Protein AF-A0ABD4KFX1-F1 (afdb_monomer)

Foldseek 3Di:
DADFPPDPAPVPAAQAAEGEDALDQQCQLVVVVRCVVVVQWDFAPPDDSSNDDPVRTPGGNRNYHYDHPHHPVCVVVVRVDNPHGD

pLDDT: mean 94.44, std 5.0, range [69.75, 98.5]

Organism: NCBI:txid69220

Sequence (86 aa):
AVYSKKYKSLKELPKGATVYVSNNPAEQGRFLKFFVDAGLIKIKKGVKIEDAKFSDITENKKDIKFNNKQSAEFLPKIYQNEDADA

Mean predicted aligned error: 2.7 Å

Secondary structure (DSSP, 8-state):
----SS-SSGGGPPTTPEEEEES-GGGHHHHHHHHHHTTSEEE-TT--GGG--GGGEEEETT--EEEEEE-GGGHHHHHHSTT---

Structure (mmCIF, N/CA/C/O backbone):
data_AF-A0ABD4KFX1-F1
#
_entry.id   AF-A0ABD4KFX1-F1
#
loo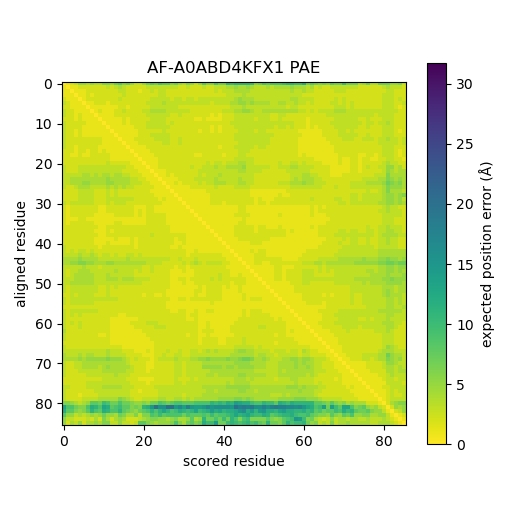p_
_atom_site.group_PDB
_atom_site.id
_atom_site.type_symbol
_atom_site.label_atom_id
_atom_site.label_alt_id
_atom_site.label_comp_id
_atom_site.label_asym_id
_atom_site.label_entity_id
_atom_site.label_seq_id
_atom_site.pdbx_PDB_ins_code
_atom_site.Cartn_x
_atom_site.Cartn_y
_atom_site.Cartn_z
_atom_site.occupancy
_atom_site.B_iso_or_equiv
_atom_site.auth_seq_id
_atom_site.auth_comp_id
_atom_site.auth_asym_id
_atom_site.auth_atom_id
_atom_site.pdbx_PDB_model_num
ATOM 1 N N . ALA A 1 1 ? -3.515 4.813 -9.643 1.00 80.69 1 ALA A N 1
ATOM 2 C CA . ALA A 1 1 ? -3.022 3.655 -10.407 1.00 80.69 1 ALA A CA 1
ATOM 3 C C . ALA A 1 1 ? -1.830 3.084 -9.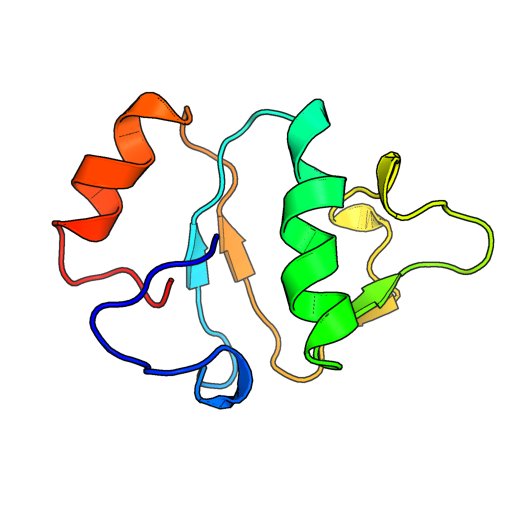660 1.00 80.69 1 ALA A C 1
ATOM 5 O O . ALA A 1 1 ? -1.204 3.835 -8.918 1.00 80.69 1 ALA A O 1
ATOM 6 N N . VAL A 1 2 ? -1.555 1.795 -9.829 1.00 91.00 2 VAL A N 1
ATOM 7 C CA . VAL A 1 2 ? -0.385 1.111 -9.264 1.00 91.00 2 VAL A CA 1
ATOM 8 C C . VAL A 1 2 ? 0.409 0.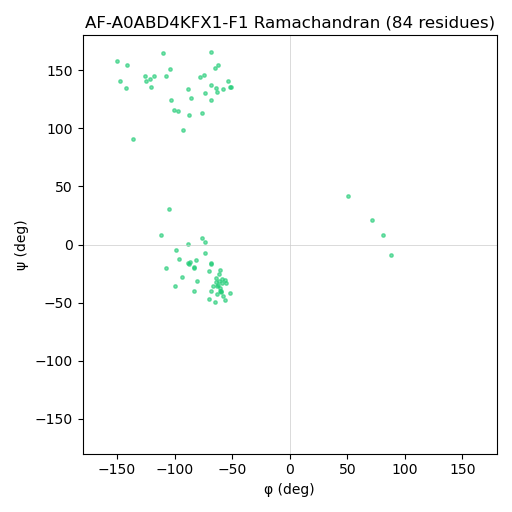555 -10.441 1.00 91.00 2 VAL A C 1
ATOM 10 O O . VAL A 1 2 ? -0.203 0.036 -11.375 1.00 91.00 2 VAL A O 1
ATOM 13 N N . TYR A 1 3 ? 1.731 0.707 -10.425 1.00 92.75 3 TYR A N 1
ATOM 14 C CA . TYR A 1 3 ? 2.602 0.361 -11.547 1.00 92.75 3 TYR A CA 1
ATOM 15 C C . TYR A 1 3 ? 3.625 -0.669 -11.100 1.00 92.75 3 TYR A C 1
ATOM 17 O O . TYR A 1 3 ? 4.140 -0.585 -9.999 1.00 92.75 3 TYR A O 1
ATOM 25 N N . SER A 1 4 ? 3.949 -1.625 -11.961 1.00 94.56 4 SER A N 1
ATOM 26 C CA . SER A 1 4 ? 5.011 -2.590 -11.702 1.00 94.56 4 SER A CA 1
ATOM 27 C C . SER A 1 4 ? 5.674 -2.970 -13.015 1.00 94.56 4 SER A C 1
ATOM 29 O O . SER A 1 4 ? 5.001 -3.125 -14.034 1.00 94.56 4 SER A O 1
ATOM 31 N N . LYS A 1 5 ? 7.000 -3.127 -12.987 1.00 93.56 5 LYS A N 1
ATOM 32 C CA . LYS A 1 5 ? 7.759 -3.728 -14.093 1.00 93.56 5 LYS A CA 1
ATOM 33 C C . LYS A 1 5 ? 7.760 -5.259 -14.034 1.00 93.56 5 LYS A C 1
ATOM 35 O O . LYS A 1 5 ? 8.031 -5.904 -15.040 1.00 93.56 5 LYS A O 1
ATOM 40 N N . LYS A 1 6 ? 7.484 -5.831 -12.856 1.00 93.62 6 LYS A N 1
ATOM 41 C CA . LYS A 1 6 ? 7.654 -7.262 -12.556 1.00 93.62 6 LYS A CA 1
ATOM 42 C C . LYS A 1 6 ? 6.343 -8.038 -12.631 1.00 93.62 6 LYS A C 1
ATOM 44 O O . LYS A 1 6 ? 6.341 -9.186 -13.062 1.00 93.62 6 LYS A O 1
ATOM 49 N N . TYR A 1 7 ? 5.237 -7.416 -12.228 1.00 95.19 7 TYR A N 1
ATOM 50 C CA . TYR A 1 7 ? 3.945 -8.084 -12.082 1.00 95.19 7 TYR A CA 1
ATOM 51 C C . TYR A 1 7 ? 2.876 -7.367 -12.898 1.00 95.19 7 TYR A C 1
ATOM 53 O O . TYR A 1 7 ? 2.820 -6.140 -12.936 1.00 95.19 7 TYR A O 1
ATOM 61 N N . LYS A 1 8 ? 1.989 -8.129 -13.536 1.00 94.50 8 LYS A N 1
ATOM 62 C CA . LYS A 1 8 ? 0.931 -7.568 -14.390 1.00 94.50 8 LYS A CA 1
ATOM 63 C C . LYS A 1 8 ? -0.317 -7.193 -13.599 1.00 94.50 8 LYS A C 1
ATOM 65 O O . LYS A 1 8 ? -1.178 -6.473 -14.100 1.00 94.50 8 LYS A O 1
ATOM 70 N N . SER A 1 9 ? -0.433 -7.681 -12.366 1.00 95.69 9 SER A N 1
ATOM 71 C CA . SER A 1 9 ? -1.563 -7.394 -11.489 1.00 95.69 9 SER A CA 1
ATOM 72 C C . SER A 1 9 ? -1.172 -7.419 -10.012 1.00 95.69 9 SER A C 1
ATOM 74 O O . SER A 1 9 ? -0.227 -8.091 -9.607 1.00 95.69 9 SER A O 1
ATOM 76 N N . LEU A 1 10 ? -1.967 -6.753 -9.167 1.00 96.12 10 LEU A N 1
ATOM 77 C CA . LEU A 1 10 ? -1.781 -6.794 -7.708 1.00 96.12 10 LEU A CA 1
ATOM 78 C C . LEU A 1 10 ? -1.866 -8.220 -7.144 1.00 96.12 10 LEU A C 1
ATOM 80 O O . LEU A 1 10 ? -1.234 -8.540 -6.140 1.00 96.12 10 LEU A O 1
ATOM 84 N N . LYS A 1 11 ? -2.640 -9.102 -7.789 1.00 95.62 11 LYS A N 1
ATOM 85 C CA . LYS A 1 11 ? -2.802 -10.496 -7.354 1.00 95.62 11 LYS A CA 1
ATOM 86 C C . LYS A 1 11 ? -1.537 -11.330 -7.572 1.00 95.62 11 LYS A C 1
ATOM 88 O O . LYS A 1 11 ? -1.357 -12.317 -6.860 1.00 95.62 11 LYS A O 1
ATOM 93 N N . GLU A 1 12 ? -0.665 -10.923 -8.490 1.00 97.00 12 GLU A N 1
ATOM 94 C CA . GLU A 1 12 ? 0.619 -11.578 -8.770 1.00 97.00 12 GLU A CA 1
ATOM 95 C C . GLU A 1 12 ? 1.732 -11.178 -7.797 1.00 97.00 12 GLU A C 1
ATOM 97 O O . GLU A 1 12 ? 2.741 -11.874 -7.744 1.00 97.00 12 GLU A O 1
ATOM 102 N N . LEU A 1 13 ? 1.546 -10.122 -6.989 1.00 96.62 13 LEU A N 1
ATOM 103 C CA . LEU A 1 13 ? 2.547 -9.706 -6.001 1.00 96.62 13 LEU A CA 1
ATOM 104 C C . LEU A 1 13 ? 2.961 -10.890 -5.109 1.00 96.62 13 LEU A C 1
ATOM 106 O O . LEU A 1 13 ? 2.085 -11.625 -4.638 1.00 96.62 13 LEU A O 1
ATOM 110 N N . PRO A 1 14 ? 4.254 -11.102 -4.834 1.00 96.81 14 PRO A N 1
ATOM 111 C CA . PRO A 1 14 ? 4.684 -12.158 -3.932 1.00 96.81 14 PRO A CA 1
ATOM 112 C C . PRO A 1 14 ? 4.268 -11.845 -2.491 1.00 96.81 14 PRO A C 1
ATOM 114 O O . PRO A 1 14 ? 3.890 -10.723 -2.140 1.00 96.81 14 PRO A O 1
ATOM 117 N N . LYS A 1 15 ? 4.344 -12.855 -1.623 1.00 97.56 15 LYS A N 1
ATOM 118 C CA . LYS A 1 15 ? 4.246 -12.619 -0.181 1.00 97.56 15 LYS A CA 1
ATOM 119 C C . LYS A 1 15 ? 5.439 -11.762 0.265 1.00 97.56 15 LYS A C 1
ATOM 121 O O . LYS A 1 15 ? 6.565 -12.051 -0.124 1.00 97.56 15 LYS A O 1
ATOM 126 N N . GLY A 1 16 ? 5.200 -10.738 1.079 1.00 97.00 16 GLY A N 1
ATOM 127 C CA . GLY A 1 16 ? 6.229 -9.814 1.554 1.00 97.00 16 GLY A CA 1
ATOM 128 C C . GLY A 1 16 ? 6.598 -8.703 0.568 1.00 97.00 16 GLY A C 1
ATOM 129 O O . GLY A 1 16 ? 7.570 -7.992 0.832 1.00 97.00 16 GLY A O 1
ATOM 130 N N . ALA A 1 17 ? 5.859 -8.560 -0.542 1.00 96.75 17 ALA A N 1
ATOM 131 C CA . ALA A 1 17 ? 6.120 -7.554 -1.571 1.00 96.75 17 ALA A CA 1
ATOM 132 C C . ALA A 1 17 ? 6.196 -6.138 -0.986 1.00 96.75 17 ALA A C 1
ATOM 134 O O . ALA A 1 17 ? 5.396 -5.776 -0.117 1.00 96.75 17 ALA A O 1
ATOM 135 N N . THR A 1 18 ? 7.128 -5.329 -1.490 1.00 95.50 18 THR A N 1
ATOM 136 C CA . THR A 1 18 ? 7.276 -3.928 -1.074 1.00 95.50 18 THR A CA 1
ATOM 137 C C . THR A 1 18 ? 6.639 -2.993 -2.092 1.00 95.50 18 THR A C 1
ATOM 139 O O . THR A 1 18 ? 7.092 -2.896 -3.230 1.00 95.50 18 THR A O 1
ATOM 142 N N . VAL A 1 19 ? 5.603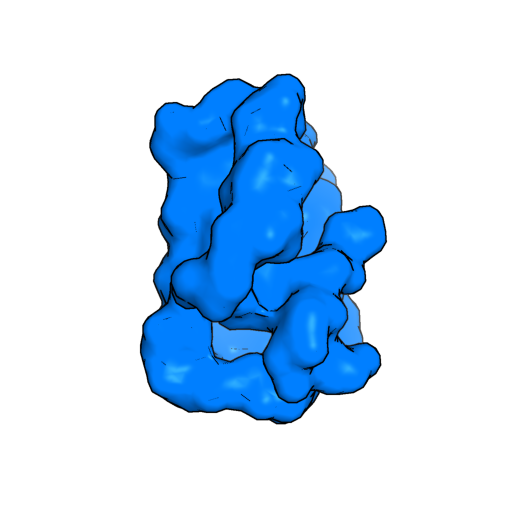 -2.283 -1.648 1.00 95.25 19 VAL A N 1
ATOM 143 C CA . VAL A 1 19 ? 4.884 -1.275 -2.429 1.00 95.25 19 VAL A CA 1
ATOM 144 C C . VAL A 1 19 ? 5.326 0.108 -1.979 1.00 95.25 19 VAL A C 1
ATOM 146 O O . VAL A 1 19 ? 5.208 0.447 -0.797 1.00 95.25 19 VAL A O 1
ATOM 149 N N . TYR A 1 20 ? 5.804 0.920 -2.913 1.00 95.06 20 TYR A N 1
ATOM 150 C CA . TYR A 1 20 ? 6.177 2.303 -2.653 1.00 95.06 20 TYR A CA 1
ATOM 151 C C . TYR A 1 20 ? 4.978 3.226 -2.835 1.00 95.06 20 TYR A C 1
ATOM 153 O O . TYR A 1 20 ? 4.225 3.158 -3.802 1.00 95.06 20 TYR A O 1
ATOM 161 N N . VAL A 1 21 ? 4.800 4.119 -1.873 1.00 95.19 21 VAL A N 1
ATOM 162 C CA . VAL A 1 21 ? 3.693 5.068 -1.828 1.00 95.19 21 VAL A CA 1
ATOM 163 C C . VAL A 1 21 ? 4.215 6.397 -1.303 1.00 95.19 21 VAL A C 1
ATOM 165 O O . VAL A 1 21 ? 5.240 6.447 -0.620 1.00 95.19 21 VAL A O 1
ATOM 168 N N . SER A 1 22 ? 3.550 7.493 -1.655 1.00 94.31 22 SER A N 1
ATOM 169 C CA . SER A 1 22 ? 3.942 8.805 -1.155 1.00 94.31 22 SER A CA 1
ATOM 170 C C . SER A 1 22 ? 3.805 8.859 0.372 1.00 94.31 22 SER A C 1
ATOM 172 O O . SER A 1 22 ? 2.999 8.157 0.989 1.00 94.31 22 SER A O 1
ATOM 174 N N . ASN A 1 23 ? 4.580 9.738 0.997 1.00 95.06 23 ASN A N 1
ATOM 175 C CA . ASN A 1 23 ? 4.473 10.056 2.417 1.00 95.06 23 ASN A CA 1
ATOM 176 C C . ASN A 1 23 ? 3.246 10.916 2.766 1.00 95.06 23 ASN A C 1
ATOM 178 O O . ASN A 1 23 ? 3.069 11.253 3.936 1.00 95.06 23 ASN A O 1
ATOM 182 N N . ASN A 1 24 ? 2.391 11.257 1.793 1.00 94.94 24 ASN A N 1
ATOM 183 C CA . ASN A 1 24 ? 1.220 12.099 2.001 1.00 94.94 24 ASN A CA 1
ATOM 184 C C . ASN A 1 24 ? 0.086 11.307 2.686 1.00 94.94 24 ASN A C 1
ATOM 186 O O . ASN A 1 24 ? -0.508 10.419 2.065 1.00 94.94 24 ASN A O 1
ATOM 190 N N . PRO A 1 25 ? -0.284 11.628 3.943 1.00 92.00 25 PRO A N 1
ATOM 191 C CA . PRO A 1 25 ? -1.330 10.903 4.659 1.00 92.00 25 PRO A CA 1
ATOM 192 C C . PRO A 1 25 ? -2.702 10.980 3.983 1.00 92.00 25 PRO A C 1
ATOM 194 O O . PRO A 1 25 ? -3.461 10.019 4.060 1.00 92.00 25 PRO A O 1
ATOM 197 N N . ALA A 1 26 ? -2.998 12.085 3.289 1.00 92.00 26 ALA A N 1
ATOM 198 C CA . ALA A 1 26 ? -4.278 12.297 2.616 1.00 92.00 26 ALA A CA 1
ATOM 199 C C . ALA A 1 26 ? -4.492 11.355 1.418 1.00 92.00 26 ALA A C 1
ATOM 201 O O . ALA A 1 26 ? -5.616 11.188 0.953 1.00 92.00 26 ALA A O 1
ATOM 202 N N . GLU A 1 27 ? -3.429 10.728 0.906 1.00 92.38 27 GLU A N 1
ATOM 203 C CA . GLU A 1 27 ? -3.530 9.810 -0.228 1.00 92.38 27 GLU A CA 1
ATOM 204 C C . GLU A 1 27 ? -3.630 8.337 0.195 1.00 92.38 27 GLU A C 1
ATOM 206 O O . GLU A 1 27 ? -3.983 7.497 -0.635 1.00 92.38 27 GLU A O 1
ATOM 211 N N . GLN A 1 28 ? -3.364 7.997 1.464 1.00 95.56 28 GLN A N 1
ATOM 212 C CA . GLN A 1 28 ? -3.278 6.600 1.920 1.00 95.56 28 GLN A CA 1
ATOM 213 C C . GLN A 1 28 ? -4.549 5.807 1.615 1.00 95.56 28 GLN A C 1
AT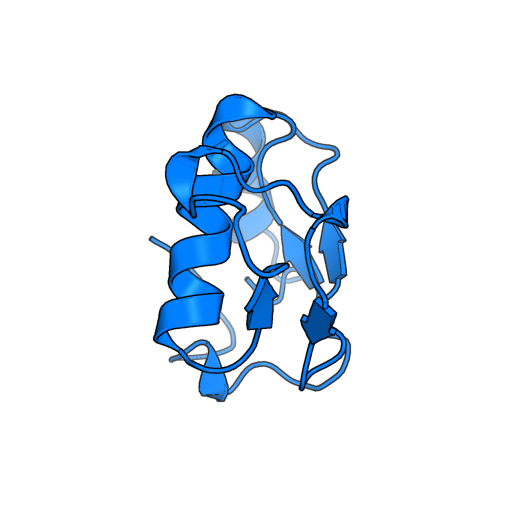OM 215 O O . GLN A 1 28 ? -4.466 4.730 1.026 1.00 95.56 28 GLN A O 1
ATOM 220 N N . GLY A 1 29 ? -5.717 6.365 1.932 1.00 96.75 29 GLY A N 1
ATOM 221 C CA . GLY A 1 29 ? -7.005 5.736 1.654 1.00 96.75 29 GLY A CA 1
ATOM 222 C C . GLY A 1 29 ? -7.213 5.439 0.167 1.00 96.75 29 GLY A C 1
ATOM 223 O O . GLY A 1 29 ? -7.575 4.323 -0.221 1.00 96.75 29 GLY A O 1
ATOM 224 N N . ARG A 1 30 ? -6.864 6.402 -0.699 1.00 95.19 30 ARG A N 1
ATOM 225 C CA . ARG A 1 30 ? -6.912 6.242 -2.163 1.00 95.19 30 ARG A CA 1
ATOM 226 C C . ARG A 1 30 ? -6.022 5.094 -2.636 1.00 95.19 30 ARG A C 1
ATOM 228 O O . ARG A 1 30 ? -6.430 4.346 -3.523 1.00 95.19 30 ARG A O 1
ATOM 235 N N . PHE A 1 31 ? -4.825 4.948 -2.070 1.00 94.69 31 PHE A N 1
ATOM 236 C CA . PHE A 1 31 ? -3.925 3.845 -2.407 1.00 94.69 31 PHE A CA 1
ATOM 237 C C . PHE A 1 31 ? -4.438 2.503 -1.880 1.00 94.69 31 PHE A C 1
ATOM 239 O O . PHE A 1 31 ? -4.501 1.533 -2.638 1.00 94.69 31 PHE A O 1
ATOM 246 N N . LEU A 1 32 ? -4.870 2.448 -0.619 1.00 97.38 32 LEU A N 1
ATOM 247 C CA . LEU A 1 32 ? -5.410 1.240 0.008 1.00 97.38 32 LEU A CA 1
ATOM 248 C C . LEU A 1 32 ? -6.631 0.699 -0.734 1.00 97.38 32 LEU A C 1
ATOM 250 O O . LEU A 1 32 ? -6.780 -0.520 -0.842 1.00 97.38 32 LEU A O 1
ATOM 254 N N . LYS A 1 33 ? -7.449 1.578 -1.327 1.00 97.69 33 LYS A N 1
ATOM 255 C CA . LYS A 1 33 ? -8.606 1.185 -2.138 1.00 97.69 33 LYS A CA 1
ATOM 256 C C . LYS A 1 33 ? -8.249 0.174 -3.231 1.00 97.69 33 LYS A C 1
ATOM 258 O O . LYS A 1 33 ? -8.969 -0.804 -3.390 1.00 97.69 33 LYS A O 1
ATOM 263 N N . PHE A 1 34 ? -7.122 0.335 -3.931 1.00 97.50 34 PHE A N 1
ATOM 264 C CA . PHE A 1 34 ? -6.721 -0.613 -4.982 1.00 97.50 34 PHE A CA 1
ATOM 265 C C . PHE A 1 34 ? -6.508 -2.037 -4.440 1.00 97.50 34 PHE A C 1
ATOM 267 O O . PHE A 1 34 ? -6.859 -3.017 -5.095 1.00 97.50 34 PHE A O 1
ATOM 274 N N . PHE A 1 35 ? -5.961 -2.160 -3.229 1.00 98.00 35 PHE A N 1
ATOM 275 C CA . PHE A 1 35 ? -5.678 -3.447 -2.589 1.00 98.00 35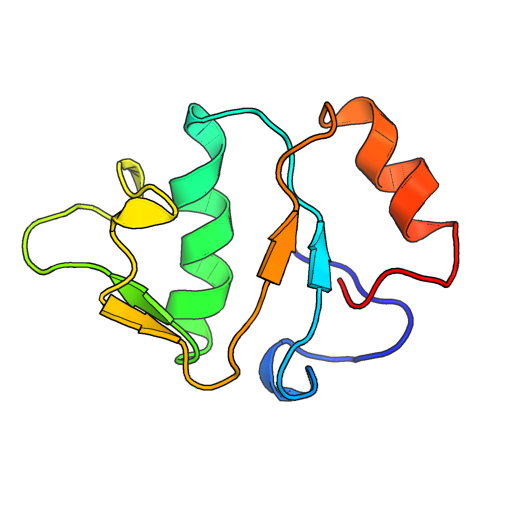 PHE A CA 1
ATOM 276 C C . PHE A 1 35 ? -6.918 -4.064 -1.933 1.00 98.00 35 PHE A C 1
ATOM 278 O O . PHE A 1 35 ? -7.048 -5.291 -1.914 1.00 98.00 35 PHE A O 1
ATOM 285 N N . VAL A 1 36 ? -7.837 -3.231 -1.435 1.00 97.88 36 VAL A N 1
ATOM 286 C CA . VAL A 1 36 ? -9.166 -3.653 -0.967 1.00 97.88 36 VAL A CA 1
ATOM 287 C C . VAL A 1 36 ? -9.991 -4.191 -2.134 1.00 97.88 36 VAL A C 1
ATOM 289 O O . VAL A 1 36 ? -10.488 -5.312 -2.054 1.00 97.88 36 VAL A O 1
ATOM 292 N N . ASP A 1 37 ? -10.057 -3.455 -3.246 1.00 97.75 37 ASP A N 1
ATOM 293 C CA . ASP A 1 37 ? -10.779 -3.866 -4.456 1.00 97.75 37 ASP A CA 1
ATOM 294 C C . ASP A 1 37 ? -10.189 -5.162 -5.051 1.00 97.75 37 ASP A C 1
ATOM 296 O O . ASP A 1 37 ? -10.915 -6.025 -5.544 1.00 97.75 37 ASP A O 1
ATOM 300 N N . ALA A 1 38 ? -8.866 -5.352 -4.953 1.00 97.25 38 ALA A N 1
ATOM 301 C CA . ALA A 1 38 ? -8.192 -6.596 -5.338 1.00 97.25 38 ALA A CA 1
ATOM 302 C C . ALA A 1 38 ? -8.408 -7.760 -4.347 1.00 97.25 38 ALA A C 1
ATOM 304 O O . ALA A 1 38 ? -7.991 -8.890 -4.627 1.00 97.25 38 ALA A O 1
ATOM 305 N N . GLY A 1 39 ? -9.038 -7.503 -3.195 1.00 97.75 39 GLY A N 1
ATOM 306 C CA . GLY A 1 39 ? -9.316 -8.479 -2.145 1.00 97.75 39 GLY A CA 1
ATOM 307 C C . GLY A 1 39 ? -8.084 -8.931 -1.356 1.00 97.75 39 GLY A C 1
ATOM 308 O O . GLY A 1 39 ? -8.113 -10.020 -0.777 1.00 97.75 39 GLY A O 1
ATOM 309 N N . LEU A 1 40 ? -7.002 -8.145 -1.363 1.00 98.12 40 LEU A N 1
ATOM 310 C CA . LEU A 1 40 ? -5.731 -8.444 -0.686 1.00 98.12 40 LEU A CA 1
ATOM 311 C C . LEU A 1 40 ? -5.651 -7.845 0.720 1.00 98.12 40 LEU A C 1
ATOM 313 O O . LEU A 1 40 ? -4.952 -8.394 1.574 1.00 98.12 40 LEU A O 1
ATOM 317 N N . ILE A 1 41 ? -6.362 -6.737 0.943 1.00 98.50 41 ILE A N 1
ATOM 318 C CA . ILE A 1 41 ? -6.391 -5.996 2.203 1.00 98.50 41 ILE A CA 1
ATOM 319 C C . ILE A 1 41 ? -7.829 -5.832 2.686 1.00 98.50 41 ILE A C 1
ATOM 321 O O . ILE A 1 41 ? -8.740 -5.636 1.882 1.00 98.50 41 ILE A O 1
ATOM 325 N N . LYS A 1 42 ? -8.025 -5.874 4.006 1.00 98.50 42 LYS A N 1
ATOM 326 C CA . LYS A 1 42 ? -9.253 -5.401 4.656 1.00 98.50 42 LYS A CA 1
ATOM 327 C C . LYS A 1 42 ? -8.938 -4.243 5.588 1.00 98.50 42 LYS A C 1
ATOM 329 O O . LYS A 1 42 ? -7.893 -4.227 6.236 1.00 98.50 42 LYS A O 1
ATOM 334 N N . ILE A 1 43 ? -9.872 -3.303 5.658 1.00 98.31 43 ILE A N 1
ATOM 335 C CA . ILE A 1 43 ? -9.815 -2.139 6.541 1.00 98.31 43 ILE A CA 1
ATOM 336 C C . ILE A 1 43 ? -10.770 -2.352 7.719 1.00 98.31 43 ILE A C 1
ATOM 338 O O . ILE A 1 43 ? -11.766 -3.076 7.621 1.00 98.31 43 ILE A O 1
ATOM 342 N N . LYS A 1 44 ? -10.442 -1.745 8.857 1.00 98.25 44 LYS A N 1
ATOM 343 C CA . LYS A 1 44 ? -11.238 -1.746 10.081 1.00 98.25 44 LYS A CA 1
ATOM 344 C C . LYS A 1 44 ? -12.689 -1.337 9.811 1.00 98.25 44 LYS A C 1
ATOM 346 O O . LYS A 1 44 ? -12.969 -0.357 9.124 1.00 98.25 44 LYS A O 1
ATOM 351 N N . LYS A 1 45 ? -13.630 -2.081 10.400 1.00 97.31 45 LYS A N 1
ATOM 352 C CA . LYS A 1 45 ? -15.067 -1.794 10.291 1.00 97.31 45 LYS A CA 1
ATOM 353 C C . LYS A 1 45 ? -15.369 -0.383 10.812 1.00 97.31 45 LYS A C 1
ATOM 355 O O . LYS A 1 45 ? -14.922 -0.021 11.897 1.00 97.31 45 LYS A O 1
ATOM 360 N N . GLY A 1 46 ? -16.160 0.376 10.055 1.00 96.81 46 GLY A N 1
ATOM 361 C CA . GLY A 1 46 ? -16.568 1.742 10.404 1.00 96.81 46 GLY A CA 1
ATOM 362 C C . GLY A 1 46 ? -15.606 2.840 9.941 1.00 96.81 46 GLY A C 1
ATOM 363 O O . GLY A 1 46 ? -15.978 4.006 9.993 1.00 96.81 46 GLY A O 1
ATOM 364 N N . VAL A 1 47 ? -14.416 2.488 9.443 1.00 97.69 47 VAL A N 1
ATOM 365 C CA . VAL A 1 47 ? -13.515 3.435 8.774 1.00 97.69 47 VAL A CA 1
ATOM 366 C C . VAL A 1 47 ? -13.907 3.514 7.301 1.00 97.69 47 VAL A C 1
ATOM 368 O O . VAL A 1 47 ? -14.015 2.486 6.628 1.00 97.69 47 VAL A O 1
ATOM 371 N N . LYS A 1 48 ? -14.149 4.727 6.802 1.00 96.69 48 LYS A N 1
ATOM 372 C CA . LYS A 1 48 ? -14.392 4.953 5.375 1.00 96.69 48 LYS A CA 1
ATOM 373 C C . LYS A 1 48 ? -13.079 4.845 4.605 1.00 96.69 48 LYS A C 1
ATOM 375 O O . LYS A 1 48 ? -12.028 5.209 5.127 1.00 96.69 48 LYS A O 1
ATOM 380 N N . ILE A 1 49 ? -13.121 4.337 3.372 1.00 96.38 49 ILE A N 1
ATOM 381 C CA . ILE A 1 49 ? -11.892 4.062 2.610 1.00 96.38 49 ILE A CA 1
ATOM 382 C C . ILE A 1 49 ? -11.106 5.342 2.309 1.00 96.38 49 ILE A C 1
ATOM 384 O O . ILE A 1 49 ? -9.884 5.308 2.291 1.00 96.38 49 ILE A O 1
ATOM 388 N N . GLU A 1 50 ? -11.792 6.467 2.130 1.00 95.31 50 GLU A N 1
ATOM 389 C CA . GLU A 1 50 ? -11.209 7.796 1.939 1.00 95.31 50 GLU A CA 1
ATOM 390 C C . GLU A 1 50 ? -10.419 8.307 3.155 1.00 95.31 50 GLU A C 1
ATOM 392 O O . GLU A 1 50 ? -9.435 9.020 2.971 1.00 95.31 50 GLU A O 1
ATOM 397 N N . ASP A 1 51 ? -10.787 7.882 4.367 1.00 96.56 51 ASP A N 1
ATOM 398 C CA . ASP A 1 51 ? -10.155 8.292 5.629 1.00 96.56 51 ASP A CA 1
ATOM 399 C C . ASP A 1 51 ? -9.131 7.261 6.142 1.00 96.56 51 ASP A C 1
ATOM 401 O O . ASP A 1 51 ? -8.470 7.478 7.162 1.00 96.56 51 ASP A O 1
ATOM 405 N N . ALA A 1 52 ? -9.018 6.116 5.462 1.00 97.62 52 ALA A N 1
ATOM 406 C CA . ALA A 1 52 ? -8.237 4.979 5.923 1.00 97.62 52 ALA A CA 1
ATOM 407 C C . ALA A 1 52 ? -6.730 5.261 5.918 1.00 97.62 52 ALA A C 1
ATOM 409 O O . ALA A 1 52 ? -6.163 5.777 4.950 1.00 97.62 52 ALA A O 1
ATOM 410 N N . LYS A 1 53 ? -6.065 4.827 6.988 1.00 97.31 53 LYS A N 1
ATOM 411 C CA . LYS A 1 53 ? -4.608 4.841 7.138 1.00 97.31 53 LYS A CA 1
ATOM 412 C C . LYS A 1 53 ? -4.055 3.423 7.097 1.00 97.31 53 LYS A C 1
ATOM 414 O O . LYS A 1 53 ? -4.777 2.449 7.307 1.00 97.31 53 LYS A O 1
ATOM 419 N N . PHE A 1 54 ? -2.741 3.283 6.916 1.00 96.50 54 PHE A N 1
ATOM 420 C CA . PHE A 1 54 ? -2.088 1.966 7.003 1.00 96.50 54 PHE A CA 1
ATOM 421 C C . PHE A 1 54 ? -2.339 1.262 8.349 1.00 96.50 54 PHE A C 1
ATOM 423 O O . PHE A 1 54 ? -2.439 0.040 8.393 1.00 96.50 54 PHE A O 1
ATOM 430 N N . SER A 1 55 ? -2.502 2.021 9.438 1.00 96.62 55 SER A N 1
ATOM 431 C CA . SER A 1 55 ? -2.838 1.494 10.769 1.00 96.62 55 SER A CA 1
ATOM 432 C C . SER A 1 55 ? -4.252 0.913 10.879 1.00 96.62 55 SER A C 1
ATOM 434 O O . SER A 1 55 ? -4.537 0.206 11.840 1.00 96.62 55 SER A O 1
ATOM 436 N N . ASP A 1 56 ? -5.140 1.207 9.926 1.00 98.12 56 ASP A N 1
ATOM 437 C CA . ASP A 1 56 ? -6.512 0.691 9.907 1.00 98.12 56 ASP A CA 1
ATOM 438 C C . ASP A 1 56 ? -6.629 -0.655 9.178 1.00 98.12 56 ASP A C 1
ATOM 440 O O . ASP A 1 56 ? -7.724 -1.212 9.083 1.00 98.12 56 ASP A O 1
ATOM 444 N N . ILE A 1 57 ? -5.523 -1.201 8.662 1.00 98.31 57 ILE A N 1
ATOM 445 C CA . ILE A 1 57 ? -5.492 -2.523 8.034 1.00 98.31 57 ILE A CA 1
ATOM 446 C C . ILE A 1 57 ? -5.732 -3.603 9.094 1.00 98.31 57 ILE A C 1
ATOM 448 O O . ILE A 1 57 ? -4.999 -3.709 10.074 1.00 98.31 57 ILE A O 1
ATOM 452 N N . THR A 1 58 ? -6.740 -4.444 8.872 1.00 98.44 58 THR A N 1
ATOM 453 C CA . THR A 1 58 ? -7.085 -5.577 9.750 1.00 98.44 58 THR A CA 1
ATOM 454 C C . THR A 1 58 ? -6.732 -6.932 9.147 1.00 98.44 58 THR A C 1
ATOM 456 O O . THR A 1 58 ? -6.584 -7.908 9.874 1.00 98.44 58 THR A O 1
ATOM 459 N N . GLU A 1 59 ? -6.564 -7.002 7.826 1.00 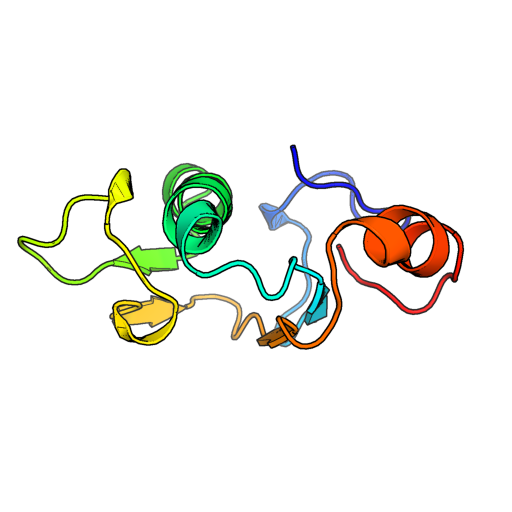98.50 59 GLU A N 1
ATOM 460 C CA . GLU A 1 59 ? -6.110 -8.198 7.118 1.00 98.50 59 GLU A CA 1
ATOM 461 C C . GLU A 1 59 ? -5.178 -7.787 5.979 1.00 98.50 59 GLU A C 1
ATOM 463 O O . GLU A 1 59 ? -5.495 -6.873 5.219 1.00 98.50 59 GLU A O 1
ATOM 468 N N . ASN A 1 60 ? -4.052 -8.489 5.843 1.00 98.25 60 ASN A N 1
ATOM 469 C CA . ASN A 1 60 ? -3.085 -8.319 4.762 1.00 98.25 60 ASN A CA 1
ATOM 470 C C . ASN A 1 60 ? -2.649 -9.704 4.261 1.00 98.25 60 ASN A C 1
ATOM 472 O O . ASN A 1 60 ? -1.708 -10.302 4.781 1.00 98.25 60 ASN A O 1
ATOM 476 N N . LYS A 1 61 ? -3.354 -10.242 3.258 1.00 98.19 61 LYS A N 1
ATOM 477 C CA . LYS A 1 61 ? -3.206 -11.646 2.815 1.00 98.19 61 LYS A CA 1
ATOM 478 C C . LYS A 1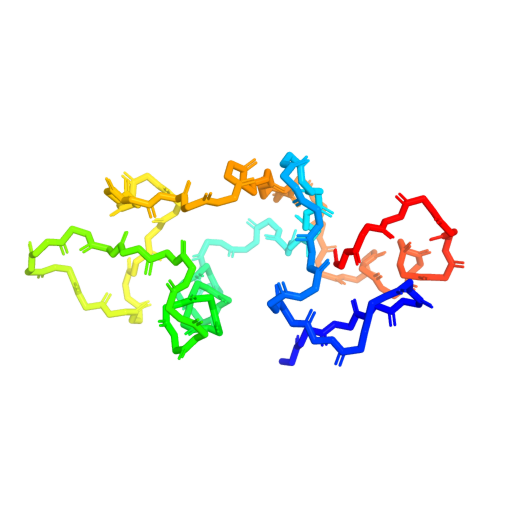 61 ? -1.813 -11.996 2.296 1.00 98.19 61 LYS A C 1
ATOM 480 O O . LYS A 1 61 ? -1.436 -13.165 2.288 1.00 98.19 61 LYS A O 1
ATOM 485 N N . LYS A 1 62 ? -1.079 -10.995 1.810 1.00 97.88 62 LYS A N 1
ATOM 486 C CA . LYS A 1 62 ? 0.246 -11.160 1.209 1.00 97.88 62 LYS A CA 1
ATOM 487 C C . LYS A 1 62 ? 1.357 -10.539 2.050 1.00 97.88 62 LYS A C 1
ATOM 489 O O . LYS A 1 62 ? 2.480 -10.512 1.574 1.00 97.88 62 LYS A O 1
ATOM 494 N N . ASP A 1 63 ? 1.082 -10.074 3.269 1.00 97.69 63 ASP A N 1
ATOM 495 C CA . ASP A 1 63 ? 2.080 -9.385 4.104 1.00 97.69 63 ASP A CA 1
ATOM 496 C C . ASP A 1 63 ? 2.792 -8.244 3.342 1.00 97.69 63 ASP A C 1
ATOM 498 O O . ASP A 1 63 ? 4.011 -8.094 3.363 1.00 97.69 63 ASP A O 1
ATOM 502 N N . ILE A 1 64 ? 2.012 -7.485 2.562 1.00 97.62 64 ILE A N 1
ATOM 503 C CA . ILE A 1 64 ? 2.501 -6.377 1.735 1.00 97.62 64 ILE A CA 1
ATOM 504 C C . ILE A 1 64 ? 3.080 -5.292 2.641 1.00 97.62 64 ILE A C 1
ATOM 506 O O . ILE A 1 64 ? 2.415 -4.845 3.579 1.00 97.62 64 ILE A O 1
ATOM 510 N N . LYS A 1 65 ? 4.289 -4.832 2.319 1.00 96.31 65 LYS A N 1
ATOM 511 C CA . LYS A 1 65 ? 4.992 -3.760 3.024 1.00 96.31 65 LYS A CA 1
ATOM 512 C C . LYS A 1 65 ? 4.783 -2.447 2.284 1.00 96.31 65 LYS A C 1
ATOM 514 O O . LYS A 1 65 ? 5.270 -2.283 1.170 1.00 96.31 65 LYS A O 1
ATOM 519 N N . PHE A 1 66 ? 4.095 -1.500 2.911 1.00 95.56 66 PHE A N 1
ATOM 520 C CA . PHE A 1 66 ? 3.941 -0.152 2.366 1.00 95.56 66 PHE A CA 1
ATOM 521 C C . PHE A 1 66 ? 5.112 0.727 2.799 1.00 95.56 66 PHE A C 1
ATOM 523 O O . PHE A 1 66 ? 5.253 1.055 3.976 1.00 95.56 66 PHE A O 1
ATOM 530 N N . ASN A 1 67 ? 5.960 1.114 1.849 1.00 94.75 67 ASN A N 1
ATOM 531 C CA . ASN A 1 67 ? 7.031 2.074 2.077 1.00 94.75 67 ASN A CA 1
ATOM 532 C C . ASN A 1 67 ? 6.539 3.483 1.734 1.00 94.75 67 ASN A C 1
ATOM 534 O O . ASN A 1 67 ? 6.531 3.881 0.572 1.00 94.75 67 ASN A O 1
ATOM 538 N N . ASN A 1 68 ? 6.145 4.230 2.763 1.00 94.31 68 ASN A N 1
ATOM 539 C CA . ASN A 1 68 ? 5.582 5.577 2.664 1.00 94.31 68 ASN A CA 1
ATOM 540 C C . ASN A 1 68 ? 6.573 6.680 3.080 1.00 94.31 68 ASN A C 1
ATOM 542 O O . ASN A 1 68 ? 6.176 7.691 3.652 1.00 94.31 68 ASN A O 1
ATOM 546 N N . LYS A 1 69 ? 7.879 6.477 2.873 1.00 94.06 69 LYS A N 1
ATOM 547 C CA . LYS A 1 69 ? 8.918 7.408 3.359 1.00 94.06 69 LYS A CA 1
ATOM 548 C C . LYS A 1 69 ? 9.245 8.546 2.391 1.00 94.06 69 LYS A C 1
ATOM 550 O O . LYS A 1 69 ? 9.885 9.510 2.794 1.00 94.06 69 LYS A O 1
ATOM 555 N N . GLN A 1 70 ? 8.857 8.421 1.127 1.00 92.06 70 GLN A N 1
ATOM 556 C CA . GLN A 1 70 ? 9.308 9.298 0.046 1.00 92.06 70 GLN A CA 1
ATOM 557 C C . GLN A 1 70 ? 8.189 10.238 -0.400 1.00 92.06 70 GLN A C 1
ATOM 559 O O . GLN A 1 70 ? 7.022 9.852 -0.426 1.00 92.06 70 GLN A O 1
ATOM 564 N N . SER A 1 71 ? 8.535 11.465 -0.783 1.00 94.25 71 SER A N 1
ATOM 565 C CA . SER A 1 71 ? 7.590 12.379 -1.433 1.00 94.25 71 SER A CA 1
ATOM 566 C C . SER A 1 71 ? 7.159 11.830 -2.799 1.00 94.25 71 SER A C 1
ATOM 568 O O . SER A 1 71 ? 7.918 11.117 -3.459 1.00 94.25 71 SER A O 1
ATOM 570 N N . ALA A 1 72 ? 5.948 12.179 -3.245 1.00 92.62 72 ALA A N 1
ATOM 571 C CA . ALA A 1 72 ? 5.367 11.663 -4.491 1.00 92.62 72 ALA A CA 1
ATOM 572 C C . ALA A 1 72 ? 6.259 11.887 -5.732 1.00 92.62 72 ALA A C 1
ATOM 574 O O . ALA A 1 72 ? 6.312 11.032 -6.614 1.00 92.62 72 ALA A O 1
ATOM 575 N N . GLU A 1 73 ? 7.009 12.992 -5.771 1.00 94.75 73 GLU A N 1
ATOM 576 C CA . GLU A 1 73 ? 7.947 13.340 -6.849 1.00 94.75 73 GLU A CA 1
ATOM 577 C C . GLU A 1 73 ? 9.080 12.320 -7.062 1.00 94.75 73 GLU A C 1
ATOM 579 O O . GLU A 1 73 ? 9.623 12.229 -8.162 1.00 94.75 73 GLU A O 1
ATOM 584 N N . PHE A 1 74 ? 9.410 11.503 -6.054 1.00 93.06 74 PHE A N 1
ATOM 585 C CA . PHE A 1 74 ? 10.442 10.468 -6.167 1.00 93.06 74 PHE A CA 1
ATOM 586 C C . PHE A 1 74 ? 9.910 9.129 -6.688 1.00 93.06 74 PHE A C 1
ATOM 588 O O . PH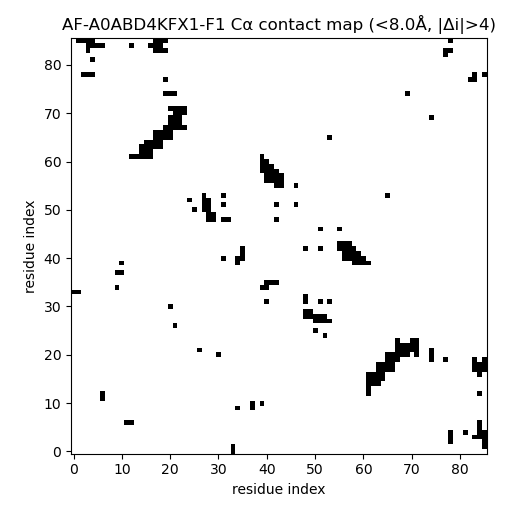E A 1 74 ? 10.703 8.295 -7.132 1.00 93.06 74 PHE A O 1
ATOM 595 N N . LEU A 1 75 ? 8.591 8.906 -6.677 1.00 92.81 75 LEU A N 1
ATOM 596 C CA . LEU A 1 75 ? 7.993 7.635 -7.103 1.00 92.81 75 LEU A CA 1
ATOM 597 C C . LEU A 1 75 ? 8.314 7.265 -8.566 1.00 92.81 75 LEU A C 1
ATOM 599 O O . LEU A 1 75 ? 8.633 6.100 -8.800 1.00 92.81 75 LEU A O 1
ATOM 603 N N . PRO A 1 76 ? 8.336 8.194 -9.549 1.00 93.75 76 PRO A N 1
ATOM 604 C CA . PRO A 1 76 ? 8.752 7.865 -10.914 1.00 93.75 76 PRO A CA 1
ATOM 605 C C . PRO A 1 76 ? 10.190 7.344 -10.995 1.00 93.75 76 PRO A C 1
ATOM 607 O O . PRO A 1 76 ? 10.459 6.386 -11.716 1.00 93.75 76 PRO A O 1
ATOM 610 N N . LYS A 1 77 ? 11.112 7.933 -10.222 1.00 92.44 77 LYS A N 1
ATOM 611 C CA . LYS A 1 77 ? 12.511 7.489 -10.159 1.00 92.44 77 LYS A CA 1
ATOM 612 C C . LYS A 1 77 ? 12.629 6.115 -9.498 1.00 92.44 77 LYS A C 1
ATOM 614 O O . LYS A 1 77 ? 13.385 5.273 -9.966 1.00 92.44 77 LYS A O 1
ATOM 619 N N . ILE A 1 78 ? 11.853 5.868 -8.444 1.00 91.62 78 ILE A N 1
ATOM 620 C CA . ILE A 1 78 ? 11.795 4.559 -7.778 1.00 91.62 78 ILE A CA 1
ATOM 621 C C . ILE A 1 78 ? 11.253 3.492 -8.728 1.00 91.62 78 ILE A C 1
ATOM 623 O O . ILE A 1 78 ? 11.828 2.420 -8.796 1.00 91.62 78 ILE A O 1
ATOM 627 N N . TYR A 1 79 ? 10.211 3.798 -9.501 1.00 90.81 79 TYR A N 1
ATOM 628 C CA . TYR A 1 79 ? 9.680 2.898 -10.527 1.00 90.81 79 TYR A CA 1
ATOM 629 C C . TYR A 1 79 ? 10.693 2.612 -11.648 1.00 90.81 79 TYR A C 1
ATOM 631 O O . TYR A 1 79 ? 10.744 1.509 -12.197 1.00 90.81 79 TYR A O 1
ATOM 639 N N . GLN A 1 80 ? 11.504 3.606 -12.020 1.00 90.88 80 GLN A N 1
ATOM 640 C CA . GLN A 1 80 ? 12.574 3.417 -12.999 1.00 90.88 80 GLN A CA 1
ATOM 641 C C . GLN A 1 80 ? 13.667 2.482 -12.471 1.00 90.88 80 GLN A C 1
ATOM 643 O O . GLN A 1 80 ? 14.167 1.667 -13.248 1.00 90.88 80 GLN A O 1
ATOM 648 N N . ASN A 1 81 ? 13.969 2.537 -11.175 1.00 83.50 81 ASN A N 1
ATOM 649 C CA . ASN A 1 81 ? 14.881 1.608 -10.518 1.00 83.50 81 ASN A CA 1
ATOM 650 C C . ASN A 1 81 ? 14.206 0.229 -10.355 1.00 83.50 81 ASN A C 1
ATOM 652 O O . ASN A 1 81 ? 13.078 0.120 -9.890 1.00 83.50 81 ASN A O 1
ATOM 656 N N . GLU A 1 82 ? 14.868 -0.856 -10.754 1.00 69.75 82 GLU A N 1
ATOM 657 C CA . GLU A 1 82 ? 14.232 -2.186 -10.861 1.00 69.75 82 GLU A CA 1
ATOM 658 C C . GLU A 1 82 ? 13.995 -2.904 -9.520 1.00 69.75 82 GLU A C 1
ATOM 660 O O . GLU A 1 82 ? 13.519 -4.039 -9.490 1.00 69.75 82 GLU A O 1
ATOM 665 N N . ASP A 1 83 ? 14.268 -2.252 -8.393 1.00 75.50 83 ASP A N 1
ATOM 666 C CA . ASP A 1 83 ? 14.185 -2.874 -7.070 1.00 75.50 83 ASP A CA 1
ATOM 667 C C . ASP A 1 83 ? 12.762 -2.895 -6.484 1.00 75.50 83 ASP A C 1
ATOM 669 O O . ASP A 1 83 ? 12.473 -3.723 -5.623 1.00 75.50 83 ASP A O 1
ATOM 673 N N . ALA A 1 84 ? 11.837 -2.064 -6.975 1.00 81.44 84 ALA A N 1
ATOM 674 C CA . ALA A 1 84 ? 10.462 -2.014 -6.466 1.00 81.44 84 ALA A CA 1
ATOM 675 C C . ALA A 1 84 ? 9.584 -3.172 -6.987 1.00 81.44 84 ALA A C 1
ATOM 677 O O . ALA A 1 84 ? 9.706 -3.590 -8.143 1.00 81.44 84 ALA A O 1
ATOM 678 N N . ASP A 1 85 ? 8.677 -3.685 -6.145 1.00 84.31 85 ASP A N 1
ATOM 679 C CA . ASP A 1 85 ? 7.639 -4.626 -6.590 1.00 84.31 85 ASP A CA 1
ATOM 680 C C . ASP A 1 85 ? 6.446 -3.884 -7.198 1.00 84.31 85 ASP A C 1
ATOM 682 O O . ASP A 1 85 ? 5.912 -4.341 -8.213 1.00 84.31 85 ASP A O 1
ATOM 686 N N . ALA A 1 86 ? 6.042 -2.752 -6.604 1.00 83.81 86 ALA A N 1
ATOM 687 C CA . ALA A 1 86 ? 5.044 -1.828 -7.145 1.00 83.81 86 ALA A CA 1
ATOM 688 C C . ALA A 1 86 ? 5.104 -0.425 -6.514 1.00 83.81 86 ALA A C 1
ATOM 690 O O . ALA A 1 86 ? 5.770 -0.276 -5.462 1.00 83.81 86 ALA A O 1
#

Nearest PDB structures (foldseek):
  4ef2-assembly2_B  TM=9.714E-01  e=1.883E-08  Enterococcus faecalis V583
  4got-assembly1_A  TM=9.584E-01  e=2.309E-08  Bacillus subtilis subsp. subtilis str. 168
  6cva-assembly1_A  TM=8.894E-01  e=9.048E-07  Neisseria meningitidis
  6dzx-assembly5_E  TM=8.834E-01  e=9.684E-07  Neisseria meningitidis alpha153
  3ir1-assembly2_B  TM=8.782E-01  e=2.507E-06  Neisseria meningitidis

Solvent-accessible surface area (backbone atoms only — not comparable to full-atom values): 5144 Å² total; per-residue (Å²): 140,87,62,47,94,81,41,97,45,84,85,64,54,55,75,58,33,45,33,65,43,47,51,53,73,82,48,38,9,65,57,49,45,59,38,38,76,69,69,43,36,41,67,42,88,91,61,52,58,73,77,31,48,83,87,38,56,73,43,56,80,38,54,64,39,78,46,45,84,41,58,63,86,51,49,65,60,47,66,68,41,85,85,52,54,49

InterPro domains:
  IPR004872 Lipoprotein NlpA family [PF03180] (1-84)
  IPR004872 Lipoprotein NlpA family [PTHR30429] (1-84)

Radius of gyration: 12.35 Å; Cα contacts (8 Å, |Δi|>4): 133; chains: 1; bounding box: 31×26×25 Å